Protein AF-A0A0M9ZGY8-F1 (afdb_monomer_lite)

Structure (mmCIF, N/CA/C/O backbone):
data_AF-A0A0M9ZGY8-F1
#
_entry.id   AF-A0A0M9ZGY8-F1
#
loop_
_atom_site.group_PDB
_atom_site.id
_atom_site.type_symbol
_atom_site.label_atom_id
_atom_site.label_alt_id
_atom_site.label_comp_id
_atom_site.label_asym_id
_atom_site.label_entity_id
_atom_site.label_seq_id
_atom_site.pdbx_PDB_ins_code
_atom_site.Cartn_x
_atom_site.Cartn_y
_atom_site.Cartn_z
_atom_site.occupancy
_atom_site.B_iso_or_equiv
_atom_site.auth_seq_id
_atom_site.auth_comp_id
_atom_site.auth_asym_id
_atom_site.auth_atom_id
_atom_site.pdbx_PDB_model_num
ATOM 1 N N . ALA A 1 1 ? 4.105 -3.757 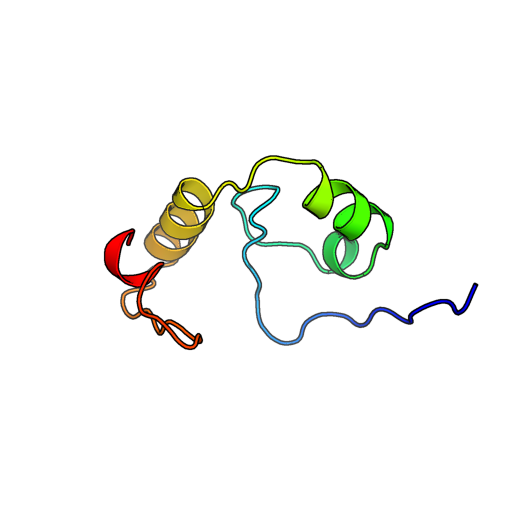-27.046 1.00 51.12 1 ALA A N 1
ATOM 2 C CA . ALA A 1 1 ? 3.738 -3.479 -25.645 1.00 51.12 1 ALA A CA 1
ATOM 3 C C . ALA A 1 1 ? 3.610 -1.974 -25.487 1.00 51.12 1 ALA A C 1
ATOM 5 O O . ALA A 1 1 ? 4.547 -1.270 -25.841 1.00 51.12 1 ALA A O 1
ATOM 6 N N . THR A 1 2 ? 2.459 -1.476 -25.050 1.00 51.88 2 THR A N 1
ATOM 7 C CA . THR A 1 2 ? 2.276 -0.060 -24.711 1.00 51.88 2 THR A CA 1
ATOM 8 C C . THR A 1 2 ? 2.963 0.206 -23.372 1.00 51.88 2 THR A C 1
ATOM 10 O O . THR A 1 2 ? 2.692 -0.481 -22.390 1.00 51.88 2 THR A O 1
ATOM 13 N N . THR A 1 3 ? 3.903 1.148 -23.340 1.00 84.06 3 THR A N 1
ATOM 14 C CA . THR A 1 3 ? 4.627 1.538 -22.123 1.00 84.06 3 THR A CA 1
ATOM 15 C C . THR A 1 3 ? 3.801 2.550 -21.337 1.00 84.06 3 THR A C 1
ATOM 17 O O . THR A 1 3 ? 3.339 3.536 -21.904 1.00 84.06 3 THR A O 1
ATOM 20 N N . ILE A 1 4 ? 3.612 2.313 -20.040 1.00 92.62 4 ILE A N 1
ATOM 21 C CA . ILE A 1 4 ? 2.949 3.253 -19.127 1.00 92.62 4 ILE A CA 1
ATOM 22 C C . ILE A 1 4 ? 3.980 4.288 -18.660 1.00 92.62 4 ILE A C 1
ATOM 24 O O . ILE A 1 4 ? 5.108 3.923 -18.325 1.00 92.62 4 ILE A O 1
ATOM 28 N N . THR A 1 5 ? 3.591 5.563 -18.618 1.00 94.62 5 THR A N 1
ATOM 29 C CA . THR A 1 5 ? 4.381 6.629 -17.985 1.00 94.62 5 THR A CA 1
ATOM 30 C C . THR A 1 5 ? 4.042 6.693 -16.502 1.00 94.62 5 THR A C 1
ATOM 32 O O . THR A 1 5 ? 2.873 6.793 -16.137 1.00 94.62 5 THR A O 1
ATOM 35 N N . TYR A 1 6 ? 5.059 6.652 -15.644 1.00 95.12 6 TYR A N 1
ATOM 36 C CA . TYR A 1 6 ? 4.880 6.750 -14.199 1.00 95.12 6 TYR A CA 1
ATOM 37 C C . TYR A 1 6 ? 5.183 8.167 -13.722 1.00 95.12 6 TYR A C 1
ATOM 39 O O . TYR A 1 6 ? 6.190 8.756 -14.117 1.00 95.12 6 TYR A O 1
ATOM 47 N N . HIS A 1 7 ? 4.335 8.693 -12.842 1.00 96.56 7 HIS A N 1
ATOM 48 C CA . HIS A 1 7 ? 4.479 10.030 -12.274 1.00 96.56 7 HIS A CA 1
ATOM 49 C C . HIS A 1 7 ? 4.730 9.959 -10.764 1.00 96.56 7 HIS A C 1
ATOM 51 O O . HIS A 1 7 ? 4.232 9.037 -10.112 1.00 96.56 7 HIS A O 1
ATOM 57 N N . PRO A 1 8 ? 5.487 10.914 -10.194 1.00 97.19 8 PRO A N 1
ATOM 58 C CA . PRO A 1 8 ? 5.651 11.016 -8.751 1.00 97.19 8 PRO A CA 1
ATOM 59 C C . PRO A 1 8 ? 4.301 11.126 -8.030 1.00 97.19 8 PRO A C 1
ATOM 61 O O . PRO A 1 8 ? 3.423 11.852 -8.502 1.00 97.19 8 PRO A O 1
ATOM 64 N N . PRO A 1 9 ? 4.119 10.445 -6.888 1.00 96.88 9 PRO A N 1
ATOM 65 C CA . PRO A 1 9 ? 2.894 10.568 -6.112 1.00 96.88 9 PRO A CA 1
ATOM 66 C C . PRO A 1 9 ? 2.799 11.957 -5.466 1.00 96.88 9 PRO A C 1
ATOM 68 O O . PRO A 1 9 ? 3.789 12.494 -4.970 1.00 96.88 9 PRO A O 1
ATOM 71 N N . HIS A 1 10 ? 1.591 12.520 -5.422 1.00 96.56 10 HIS A N 1
ATOM 72 C CA . HIS A 1 10 ? 1.306 13.750 -4.670 1.00 96.56 10 HIS A CA 1
ATOM 73 C C . HIS A 1 10 ? 0.855 13.473 -3.230 1.00 96.56 10 HIS A C 1
ATOM 75 O O . HIS A 1 10 ? 1.009 14.326 -2.359 1.00 96.56 10 HIS A O 1
ATOM 81 N N . THR A 1 11 ? 0.331 12.274 -2.972 1.00 95.81 11 THR A N 1
ATOM 82 C CA . THR A 1 11 ? -0.079 11.812 -1.643 1.00 95.81 11 THR A CA 1
ATOM 83 C C . THR A 1 11 ? 0.884 10.720 -1.174 1.00 95.81 11 THR A C 1
ATOM 85 O O . THR A 1 11 ? 1.150 9.796 -1.948 1.00 95.81 11 THR A O 1
ATOM 88 N N . PRO A 1 12 ? 1.409 10.793 0.064 1.00 95.75 12 PRO A N 1
ATOM 89 C CA . PRO A 1 12 ? 2.231 9.730 0.635 1.00 95.75 12 PRO A CA 1
ATOM 90 C C . PRO A 1 12 ? 1.517 8.373 0.590 1.00 95.75 12 PRO A C 1
ATOM 92 O O . PRO A 1 12 ? 0.330 8.283 0.896 1.00 95.75 12 PRO A O 1
ATOM 95 N N . LEU A 1 13 ? 2.247 7.316 0.231 1.00 97.31 13 LEU A N 1
ATOM 96 C CA . LEU A 1 13 ? 1.713 5.959 0.125 1.00 97.31 13 LEU A CA 1
ATOM 97 C C . LEU A 1 13 ? 2.567 5.009 0.963 1.00 97.31 13 LEU A C 1
ATOM 99 O O . LEU A 1 13 ? 3.788 4.984 0.817 1.00 97.31 13 LEU A O 1
ATOM 103 N N . ILE A 1 14 ? 1.936 4.206 1.820 1.00 98.25 14 ILE A N 1
ATOM 104 C CA . ILE A 1 14 ? 2.610 3.104 2.515 1.00 98.25 14 ILE A CA 1
ATOM 105 C C . ILE A 1 14 ? 2.580 1.878 1.603 1.00 98.25 14 ILE A C 1
ATOM 107 O O . ILE A 1 14 ? 1.511 1.409 1.214 1.00 98.25 14 ILE A O 1
ATOM 111 N N . SER A 1 15 ? 3.750 1.372 1.216 1.00 98.25 15 SER A N 1
ATOM 112 C CA . SER A 1 15 ? 3.839 0.183 0.372 1.00 98.25 15 SER A CA 1
ATOM 113 C C . SER A 1 15 ? 3.498 -1.053 1.191 1.00 98.25 15 SER A C 1
ATOM 115 O O . SER A 1 15 ? 4.114 -1.309 2.221 1.00 98.25 15 SER A O 1
ATOM 117 N N . THR A 1 16 ? 2.591 -1.885 0.692 1.00 98.06 16 THR A N 1
ATOM 118 C CA . THR A 1 16 ? 2.317 -3.200 1.285 1.00 98.06 16 THR A CA 1
ATOM 119 C C . THR A 1 16 ? 3.362 -4.254 0.917 1.00 98.06 16 THR A C 1
ATOM 121 O O . THR A 1 16 ? 3.324 -5.350 1.459 1.00 98.06 16 THR A O 1
ATOM 124 N N . VAL A 1 17 ? 4.331 -3.938 0.052 1.00 98.31 17 VAL A N 1
ATOM 125 C CA . VAL A 1 17 ? 5.487 -4.811 -0.219 1.00 98.31 17 VAL A CA 1
ATOM 126 C C . VAL A 1 17 ? 6.535 -4.658 0.878 1.00 98.31 17 VAL A C 1
ATOM 128 O O . VAL A 1 17 ? 7.111 -5.638 1.345 1.00 98.31 17 VAL A O 1
ATOM 131 N N . THR A 1 18 ? 6.795 -3.419 1.303 1.00 98.12 18 THR A N 1
ATOM 132 C CA . THR A 1 18 ? 7.809 -3.120 2.325 1.00 98.12 18 THR A CA 1
ATOM 133 C C . THR A 1 18 ? 7.215 -2.974 3.722 1.00 98.12 18 THR A C 1
ATOM 135 O O . THR A 1 18 ? 7.936 -3.174 4.695 1.00 98.12 18 THR A O 1
ATOM 138 N N . GLY A 1 19 ? 5.924 -2.649 3.823 1.00 98.38 19 GLY A N 1
ATOM 139 C CA . GLY A 1 19 ? 5.270 -2.252 5.065 1.00 98.38 19 GLY A CA 1
ATOM 140 C C . GLY A 1 19 ? 5.712 -0.872 5.553 1.00 98.38 19 GLY A C 1
ATOM 141 O O . GLY A 1 19 ? 5.650 -0.628 6.745 1.00 98.38 19 GLY A O 1
ATOM 142 N N . GLN A 1 20 ? 6.249 -0.010 4.682 1.00 98.38 20 GLN A N 1
ATOM 143 C CA . GLN A 1 20 ? 6.848 1.288 5.032 1.00 98.38 20 GLN A CA 1
ATOM 144 C C . GLN A 1 20 ? 6.445 2.371 4.022 1.00 98.38 20 GLN A C 1
ATOM 146 O O . GLN A 1 20 ? 5.905 2.062 2.956 1.00 98.38 20 GLN A O 1
ATOM 151 N N . LEU A 1 21 ? 6.734 3.641 4.328 1.00 98.12 21 LEU A N 1
ATOM 152 C CA . LEU A 1 21 ? 6.526 4.746 3.389 1.00 98.12 21 LEU A CA 1
ATOM 153 C C . LEU A 1 21 ? 7.293 4.491 2.082 1.00 98.12 21 LEU A C 1
ATOM 155 O O . LEU A 1 21 ? 8.509 4.293 2.088 1.00 98.12 21 LEU A O 1
ATOM 159 N N . ALA A 1 22 ? 6.570 4.476 0.965 1.00 98.12 22 ALA A N 1
ATOM 160 C CA . ALA A 1 22 ? 7.135 4.239 -0.351 1.00 98.12 22 ALA A CA 1
ATOM 161 C C . ALA A 1 22 ? 7.886 5.476 -0.851 1.00 98.12 22 ALA A C 1
ATOM 163 O O . ALA A 1 22 ? 7.453 6.614 -0.654 1.00 98.12 22 ALA A O 1
ATOM 164 N N . THR A 1 23 ? 8.995 5.256 -1.551 1.00 98.06 23 THR A N 1
ATOM 165 C CA . THR A 1 23 ? 9.730 6.339 -2.207 1.00 98.06 23 THR A CA 1
ATOM 166 C C . THR A 1 23 ? 9.166 6.621 -3.596 1.00 98.06 23 THR A C 1
ATOM 168 O O . THR A 1 23 ? 8.617 5.739 -4.262 1.00 98.06 23 THR A O 1
ATOM 171 N N . THR A 1 24 ? 9.368 7.846 -4.086 1.00 97.94 24 THR A N 1
ATOM 172 C CA . THR A 1 24 ? 9.041 8.201 -5.473 1.00 97.94 24 THR A CA 1
ATOM 173 C C . THR A 1 24 ? 9.722 7.253 -6.456 1.00 97.94 24 THR A C 1
ATOM 175 O O . THR A 1 24 ? 9.061 6.747 -7.353 1.00 97.94 24 THR A O 1
ATOM 178 N N . GLN A 1 25 ? 11.006 6.936 -6.251 1.00 97.69 25 GLN A N 1
ATOM 179 C CA . GLN A 1 25 ? 11.757 6.038 -7.132 1.00 97.69 25 GLN A CA 1
ATOM 180 C C . GLN A 1 25 ? 11.160 4.626 -7.190 1.00 97.69 25 GLN A C 1
ATOM 182 O O . GLN A 1 25 ? 11.187 4.000 -8.249 1.00 97.69 25 GLN A O 1
ATOM 187 N N . GLN A 1 26 ? 10.625 4.118 -6.072 1.00 97.56 26 GLN A N 1
ATOM 188 C CA . GLN A 1 26 ? 9.925 2.833 -6.051 1.00 97.56 26 GLN A CA 1
ATOM 189 C C . GLN A 1 26 ? 8.652 2.909 -6.895 1.00 97.56 26 GLN A C 1
ATOM 191 O O . GLN A 1 26 ? 8.480 2.118 -7.818 1.00 97.56 26 GLN A O 1
ATOM 196 N N . LEU A 1 27 ? 7.789 3.890 -6.631 1.00 97.31 27 LEU A N 1
ATOM 197 C CA . LEU A 1 27 ? 6.476 3.984 -7.276 1.00 97.31 27 LEU A CA 1
ATOM 198 C C . LEU A 1 27 ? 6.554 4.349 -8.763 1.00 97.31 27 LEU A C 1
ATOM 200 O O . LEU A 1 27 ? 5.685 3.945 -9.539 1.00 97.31 27 LEU A O 1
ATOM 204 N N . THR A 1 28 ? 7.620 5.037 -9.182 1.00 96.81 28 THR A N 1
ATOM 205 C CA . THR A 1 28 ? 7.884 5.348 -10.593 1.00 96.81 28 THR A CA 1
ATOM 206 C C . THR A 1 28 ? 8.699 4.284 -11.327 1.00 96.81 28 THR A C 1
ATOM 208 O O . THR A 1 28 ? 9.148 4.523 -12.448 1.00 96.81 28 THR A O 1
ATOM 211 N N . SER A 1 29 ? 8.909 3.112 -10.722 1.00 95.69 29 SER A N 1
ATOM 212 C CA . SER A 1 29 ? 9.619 1.992 -11.337 1.00 95.69 29 SER A CA 1
ATOM 213 C C . SER A 1 29 ? 8.651 0.871 -11.732 1.00 95.69 29 SER A C 1
ATOM 215 O O . SER A 1 29 ? 7.946 0.343 -10.871 1.00 95.69 29 SER A O 1
ATOM 217 N N . PRO A 1 30 ? 8.662 0.396 -12.994 1.00 95.50 30 PRO A N 1
ATOM 218 C CA . PRO A 1 30 ? 7.905 -0.793 -13.394 1.00 95.50 30 PRO A CA 1
ATOM 219 C C . PRO A 1 30 ? 8.255 -2.033 -12.558 1.00 95.50 30 PRO A C 1
ATOM 221 O O . PRO A 1 30 ? 7.405 -2.893 -12.327 1.00 95.50 30 PRO A O 1
ATOM 224 N N . HIS A 1 31 ? 9.505 -2.128 -12.087 1.00 95.44 31 HIS A N 1
ATOM 225 C CA . HIS A 1 31 ? 9.972 -3.276 -11.315 1.00 95.44 31 HIS A CA 1
ATOM 226 C C . HIS A 1 31 ? 9.210 -3.422 -9.994 1.00 95.44 31 HIS A C 1
ATOM 228 O O . HIS A 1 31 ? 8.805 -4.532 -9.651 1.00 95.44 31 HIS A O 1
ATOM 234 N N . TYR A 1 32 ? 8.934 -2.307 -9.310 1.00 97.06 32 TYR A N 1
ATOM 235 C CA . TYR A 1 32 ? 8.166 -2.301 -8.064 1.00 97.06 32 TYR A CA 1
ATOM 236 C C . TYR A 1 32 ? 6.803 -2.981 -8.240 1.00 97.06 32 TYR A C 1
ATOM 238 O O . TYR A 1 32 ? 6.440 -3.857 -7.459 1.00 97.06 32 TYR A O 1
ATOM 246 N N . TRP A 1 33 ? 6.085 -2.663 -9.317 1.00 96.62 33 TRP A N 1
ATOM 247 C CA . TRP A 1 33 ? 4.762 -3.231 -9.586 1.00 96.62 33 TRP A CA 1
ATOM 248 C C . TRP A 1 33 ? 4.821 -4.724 -9.916 1.00 96.62 33 TRP A C 1
ATOM 250 O O . TRP A 1 33 ? 3.977 -5.496 -9.460 1.00 96.62 33 TRP A O 1
ATOM 260 N N . THR A 1 34 ? 5.858 -5.171 -10.633 1.00 96.25 34 THR A N 1
ATOM 261 C CA . THR A 1 34 ? 6.071 -6.612 -10.855 1.00 96.25 34 THR A CA 1
ATOM 262 C C . THR A 1 34 ? 6.409 -7.358 -9.565 1.00 96.25 34 THR A C 1
ATOM 264 O O . THR A 1 34 ? 5.971 -8.495 -9.388 1.00 96.25 34 THR A O 1
ATOM 267 N N . GLN A 1 35 ? 7.135 -6.724 -8.639 1.00 97.00 35 GLN A N 1
ATOM 268 C CA . GLN A 1 35 ? 7.400 -7.284 -7.316 1.00 97.00 35 GLN A CA 1
ATOM 269 C C . GLN A 1 35 ? 6.134 -7.313 -6.458 1.00 97.00 35 GLN A C 1
ATOM 271 O O . GLN A 1 35 ? 5.884 -8.326 -5.814 1.00 97.00 35 GLN A O 1
ATOM 276 N N . GLN A 1 36 ? 5.305 -6.268 -6.492 1.00 97.56 36 GLN A N 1
ATOM 277 C CA . GLN A 1 36 ? 4.067 -6.189 -5.712 1.00 97.56 36 GLN A CA 1
ATOM 278 C C . GLN A 1 36 ? 3.121 -7.360 -5.989 1.00 97.56 36 GLN A C 1
ATOM 280 O O . GLN A 1 36 ? 2.510 -7.886 -5.069 1.00 97.56 36 GLN A O 1
ATOM 285 N N . ILE A 1 37 ? 3.031 -7.806 -7.242 1.00 97.62 37 ILE A N 1
ATOM 286 C CA . ILE A 1 37 ? 2.190 -8.953 -7.617 1.00 97.62 37 ILE A CA 1
ATOM 287 C C . ILE A 1 37 ? 2.733 -10.276 -7.041 1.00 97.62 37 ILE A C 1
ATOM 289 O O . ILE A 1 37 ? 1.994 -11.248 -6.907 1.00 97.62 37 ILE A O 1
ATOM 293 N N . ARG A 1 38 ? 4.034 -10.349 -6.736 1.00 97.88 38 ARG A N 1
ATOM 294 C CA . ARG A 1 38 ? 4.727 -11.587 -6.340 1.00 97.88 38 ARG A CA 1
ATOM 295 C C . ARG A 1 38 ? 5.007 -11.688 -4.848 1.00 97.88 38 ARG A C 1
ATOM 297 O O . ARG A 1 38 ? 5.130 -12.800 -4.345 1.00 97.88 38 ARG A O 1
ATOM 304 N N . GLN A 1 39 ? 5.182 -10.558 -4.177 1.00 98.38 39 GLN A N 1
ATOM 305 C CA . GLN A 1 39 ? 5.563 -10.512 -2.772 1.00 98.38 39 GLN A CA 1
ATOM 306 C C . GLN A 1 39 ? 4.333 -10.533 -1.856 1.00 98.38 39 GLN A C 1
ATOM 308 O O . GLN A 1 39 ? 3.258 -10.091 -2.267 1.00 98.38 39 GLN A O 1
ATOM 313 N N . PRO A 1 40 ? 4.470 -11.031 -0.613 1.00 98.38 40 PRO A N 1
ATOM 314 C CA . PRO A 1 40 ? 3.388 -10.996 0.362 1.00 98.38 40 PRO A CA 1
ATOM 315 C C . PRO A 1 40 ? 2.878 -9.575 0.619 1.00 98.38 40 PRO A C 1
ATOM 317 O O . PRO A 1 40 ? 3.653 -8.618 0.644 1.00 98.38 40 PRO A O 1
ATOM 320 N N . VAL A 1 41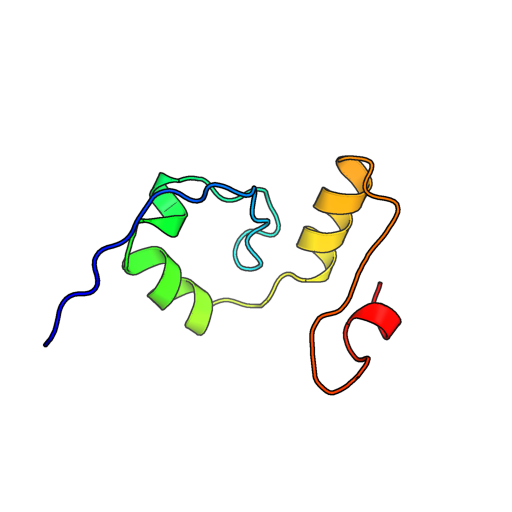 ? 1.578 -9.459 0.892 1.00 98.12 41 VAL A N 1
ATOM 321 C CA . VAL A 1 41 ? 0.957 -8.207 1.333 1.00 98.12 41 VAL A CA 1
ATOM 322 C C . VAL A 1 41 ? 1.197 -8.037 2.834 1.00 98.12 41 VAL A C 1
ATOM 324 O O . VAL A 1 41 ? 0.578 -8.705 3.660 1.00 98.12 41 VAL A O 1
ATOM 327 N N . ARG A 1 42 ? 2.085 -7.115 3.199 1.00 98.31 42 ARG A N 1
ATOM 328 C CA . ARG A 1 42 ? 2.460 -6.778 4.580 1.00 98.31 42 ARG A CA 1
ATOM 329 C C . ARG A 1 42 ? 1.492 -5.754 5.184 1.00 98.31 42 ARG A C 1
ATOM 331 O O . ARG A 1 42 ? 1.880 -4.641 5.531 1.00 98.31 42 ARG A O 1
ATOM 338 N N . PHE A 1 43 ? 0.209 -6.108 5.254 1.00 97.56 43 PHE A N 1
ATOM 339 C CA . PHE A 1 43 ? -0.856 -5.190 5.684 1.00 97.56 43 PHE A CA 1
ATOM 340 C C . PHE A 1 43 ? -0.683 -4.710 7.134 1.00 97.56 43 PHE A C 1
ATOM 342 O O . PHE A 1 43 ? -0.722 -3.510 7.389 1.00 97.56 43 PHE A O 1
ATOM 349 N N . THR A 1 44 ? -0.404 -5.621 8.070 1.00 97.44 44 THR A N 1
ATOM 350 C CA . THR A 1 44 ? -0.178 -5.278 9.486 1.00 97.44 44 THR A CA 1
ATOM 351 C C . THR A 1 44 ? 1.016 -4.343 9.675 1.00 97.44 44 THR A C 1
ATOM 353 O O . THR A 1 44 ? 0.936 -3.390 10.450 1.00 97.44 44 THR A O 1
ATOM 356 N N . ASP A 1 45 ? 2.104 -4.563 8.931 1.00 98.38 45 ASP A N 1
ATOM 357 C CA . ASP A 1 45 ? 3.280 -3.686 8.978 1.00 98.38 45 ASP A CA 1
ATOM 358 C C . ASP A 1 45 ? 2.914 -2.277 8.482 1.00 98.38 45 ASP A C 1
ATOM 360 O O . ASP A 1 45 ? 3.256 -1.284 9.123 1.00 98.38 45 ASP A O 1
ATOM 364 N N . ALA A 1 46 ? 2.133 -2.182 7.399 1.00 98.12 46 ALA A N 1
ATOM 365 C CA . ALA A 1 46 ? 1.662 -0.906 6.870 1.00 98.12 46 ALA A CA 1
ATOM 366 C C . ALA A 1 46 ? 0.764 -0.139 7.862 1.00 98.12 46 ALA A C 1
ATOM 368 O O . ALA A 1 46 ? 0.946 1.068 8.044 1.00 98.12 46 ALA A O 1
ATOM 369 N N . LEU A 1 47 ? -0.161 -0.827 8.544 1.00 97.19 47 LEU A N 1
ATOM 370 C CA . LEU A 1 47 ? -0.979 -0.227 9.607 1.00 97.19 47 LEU A CA 1
ATOM 371 C C . LEU A 1 47 ? -0.132 0.231 10.796 1.00 97.19 47 LEU A C 1
ATOM 373 O O . LEU A 1 47 ? -0.339 1.324 11.320 1.00 97.19 47 LEU A O 1
ATOM 377 N N . THR A 1 48 ? 0.868 -0.559 11.186 1.00 97.44 48 THR A N 1
ATOM 378 C CA . THR A 1 48 ? 1.801 -0.201 12.265 1.00 97.44 48 THR A CA 1
ATOM 379 C C . THR A 1 48 ? 2.577 1.072 11.921 1.00 97.44 48 THR A C 1
ATOM 381 O O . THR A 1 48 ? 2.769 1.940 12.778 1.00 97.44 48 THR A O 1
ATOM 384 N N . THR A 1 49 ? 2.982 1.238 10.659 1.00 98.38 49 THR A N 1
ATOM 385 C CA . THR A 1 49 ? 3.607 2.478 10.182 1.00 98.38 49 THR A CA 1
ATOM 386 C C . THR A 1 49 ? 2.651 3.668 10.249 1.00 98.38 49 THR A C 1
ATOM 388 O O . THR A 1 49 ? 3.058 4.725 10.728 1.00 98.38 49 THR A O 1
ATOM 391 N N . LEU A 1 50 ? 1.390 3.516 9.830 1.00 96.19 50 LEU A N 1
ATOM 392 C CA . LEU A 1 50 ? 0.384 4.584 9.938 1.00 96.19 50 LEU A CA 1
ATOM 393 C C . LEU A 1 50 ? 0.126 4.990 11.391 1.00 96.19 50 LEU A C 1
ATOM 395 O O . LEU A 1 50 ? 0.095 6.185 11.697 1.00 96.19 50 LEU A O 1
ATOM 399 N N . HIS A 1 51 ? -0.006 4.008 12.282 1.00 95.88 51 HIS A N 1
ATOM 400 C CA . HIS A 1 51 ? -0.179 4.235 13.713 1.00 95.88 51 HIS A CA 1
ATOM 401 C C . HIS A 1 51 ? 1.009 5.003 14.302 1.00 95.88 51 HIS A C 1
ATOM 403 O O . HIS A 1 51 ? 0.827 6.009 14.984 1.00 95.88 51 HIS A O 1
ATOM 409 N N . THR A 1 52 ? 2.232 4.585 13.966 1.00 97.31 52 THR A N 1
ATOM 410 C CA . THR A 1 52 ? 3.468 5.253 14.405 1.00 97.31 52 THR A CA 1
ATOM 411 C C . THR A 1 52 ? 3.573 6.681 13.860 1.00 97.31 52 THR A C 1
ATOM 413 O O . THR A 1 52 ? 4.098 7.564 14.533 1.00 97.31 52 THR A O 1
ATOM 416 N N . ALA A 1 53 ? 3.029 6.938 12.667 1.00 95.44 53 ALA A N 1
ATOM 417 C CA . ALA A 1 53 ? 2.915 8.276 12.088 1.00 95.44 53 ALA A CA 1
ATOM 418 C C . ALA A 1 53 ? 1.788 9.131 12.713 1.00 95.44 53 ALA A C 1
ATOM 420 O O . ALA A 1 53 ? 1.580 10.266 12.287 1.00 95.44 53 ALA A O 1
ATOM 421 N N . GLY A 1 54 ? 1.061 8.611 13.709 1.00 96.19 54 GLY A N 1
ATOM 422 C CA . GLY A 1 54 ? -0.001 9.322 14.424 1.00 96.19 54 GLY A CA 1
ATOM 423 C C . GLY A 1 54 ? -1.363 9.300 13.729 1.00 96.19 54 GLY A C 1
ATOM 424 O O . GLY A 1 54 ? -2.227 10.112 14.056 1.00 96.19 54 GLY A O 1
ATOM 425 N N . THR A 1 55 ? -1.580 8.395 12.772 1.00 96.06 55 THR A N 1
ATOM 426 C CA . THR A 1 55 ? -2.883 8.258 12.105 1.00 96.06 55 THR A CA 1
ATOM 427 C C . THR A 1 55 ? -3.908 7.668 13.072 1.00 96.06 55 THR A C 1
ATOM 429 O O . THR A 1 55 ? -3.702 6.587 13.621 1.00 96.06 55 THR A O 1
ATOM 432 N N . THR A 1 56 ? -5.028 8.367 13.270 1.00 95.12 56 THR A N 1
ATOM 433 C CA . THR A 1 56 ? -6.109 7.956 14.189 1.00 95.12 56 THR A CA 1
ATOM 434 C C . THR A 1 56 ? -7.432 7.665 13.489 1.00 95.12 56 THR A C 1
ATOM 436 O O . THR A 1 56 ? -8.337 7.104 14.097 1.00 95.12 56 THR A O 1
ATOM 439 N N . THR A 1 57 ? -7.565 8.052 12.221 1.00 95.62 57 THR A N 1
ATOM 440 C CA . THR A 1 57 ? -8.794 7.894 11.440 1.00 95.62 57 THR A CA 1
ATOM 441 C C . THR A 1 57 ? -8.476 7.157 10.150 1.00 95.62 57 THR A C 1
ATOM 443 O O . THR A 1 57 ? -7.573 7.559 9.417 1.00 95.62 57 THR A O 1
ATOM 446 N N . HIS A 1 58 ? -9.239 6.103 9.869 1.00 94.75 58 HIS A N 1
ATOM 447 C CA . HIS A 1 58 ? -9.123 5.297 8.659 1.00 94.75 58 HIS A CA 1
ATOM 448 C C . HIS A 1 58 ? -10.455 5.330 7.910 1.00 94.75 58 HIS A C 1
ATOM 450 O O . HIS A 1 58 ? -11.519 5.278 8.525 1.00 94.75 58 HIS A O 1
ATOM 456 N N . LEU A 1 59 ? -10.386 5.431 6.585 1.00 95.50 59 LEU A N 1
ATOM 457 C CA . LEU A 1 59 ? -11.5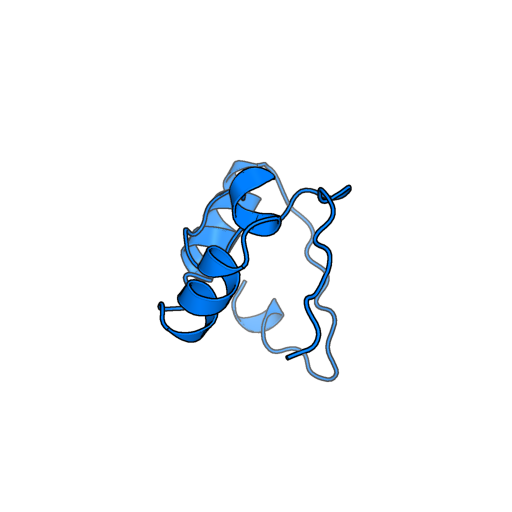40 5.338 5.701 1.00 95.50 59 LEU A CA 1
ATOM 458 C C . LEU A 1 59 ? -11.266 4.234 4.683 1.00 95.50 59 LEU A C 1
ATOM 460 O O . LEU A 1 59 ? -10.342 4.346 3.877 1.00 95.50 59 LEU A O 1
ATOM 464 N N . GLU A 1 60 ? -12.062 3.172 4.730 1.00 96.62 60 GLU A N 1
ATOM 465 C CA . GLU A 1 60 ? -12.023 2.111 3.731 1.00 96.62 60 GLU A CA 1
ATOM 466 C C . GLU A 1 60 ? -12.803 2.529 2.483 1.00 96.62 60 GLU A C 1
ATOM 468 O O . GLU A 1 60 ? -13.930 3.016 2.566 1.00 96.62 60 GLU A O 1
ATOM 473 N N . ILE A 1 61 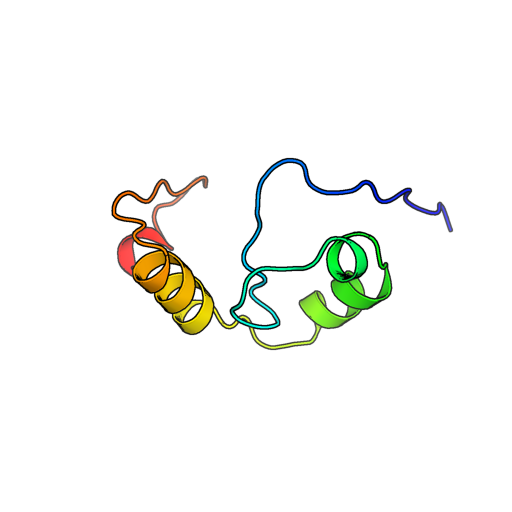? -12.183 2.340 1.318 1.00 96.62 61 ILE A N 1
ATOM 474 C CA . ILE A 1 61 ? -12.776 2.637 0.016 1.00 96.62 61 ILE A CA 1
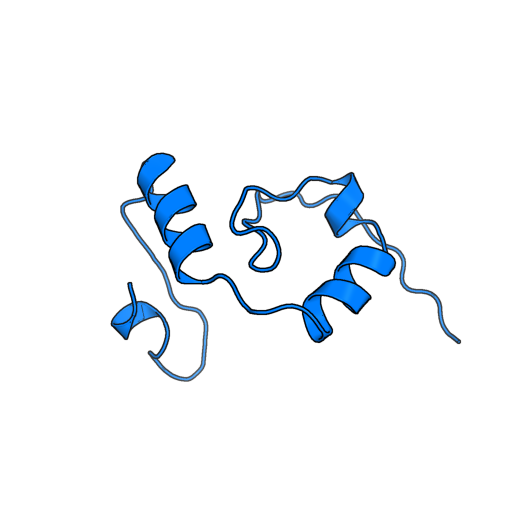ATOM 475 C C . ILE A 1 61 ? -12.914 1.323 -0.744 1.00 96.62 61 ILE A C 1
ATOM 477 O O . ILE A 1 61 ? -11.944 0.799 -1.291 1.00 96.62 61 ILE A O 1
ATOM 481 N N . GLY A 1 62 ? -14.130 0.793 -0.774 1.00 95.31 62 GLY A N 1
ATOM 482 C CA . GLY A 1 62 ? -14.455 -0.470 -1.418 1.00 95.31 62 GLY A CA 1
ATOM 483 C C . GLY A 1 62 ? -15.952 -0.767 -1.315 1.00 95.31 62 GLY A C 1
ATOM 484 O O . GLY A 1 62 ? -16.665 -0.058 -0.605 1.00 95.31 62 GLY A O 1
ATOM 485 N N . PRO A 1 63 ? -16.448 -1.776 -2.045 1.00 95.12 63 PRO A N 1
ATOM 486 C CA . PRO A 1 63 ? -17.855 -2.171 -1.986 1.00 95.12 63 PRO A CA 1
ATOM 487 C C . PRO A 1 63 ? -18.244 -2.823 -0.647 1.00 95.12 63 PRO A C 1
ATOM 489 O O . PRO A 1 63 ? -19.408 -2.752 -0.268 1.00 95.12 63 PRO A O 1
ATOM 492 N N . ASP A 1 64 ? -17.276 -3.409 0.063 1.00 94.50 64 ASP A N 1
ATOM 493 C CA . ASP A 1 64 ? -17.449 -4.134 1.324 1.00 94.50 64 ASP A CA 1
ATOM 494 C C . ASP A 1 64 ? -16.479 -3.607 2.394 1.00 94.50 64 ASP A C 1
ATOM 496 O O . ASP A 1 64 ? -15.455 -3.006 2.069 1.00 94.50 64 ASP A O 1
ATOM 500 N N . THR A 1 65 ? -16.781 -3.858 3.672 1.00 91.44 65 THR A N 1
ATOM 501 C CA . THR A 1 65 ? -15.993 -3.390 4.827 1.00 91.44 65 THR A CA 1
ATOM 502 C C . THR A 1 65 ? -15.053 -4.479 5.348 1.00 91.44 65 THR A C 1
ATOM 504 O O . THR A 1 65 ? -15.271 -5.031 6.428 1.00 91.44 65 THR A O 1
ATOM 507 N N . VAL A 1 66 ? -14.044 -4.863 4.570 1.00 94.62 66 VAL A N 1
ATOM 508 C CA . VAL A 1 66 ? -13.109 -5.931 4.957 1.00 94.62 66 VAL A CA 1
ATOM 509 C C . VAL A 1 66 ? -11.954 -5.360 5.771 1.00 94.62 66 VAL A C 1
ATOM 511 O O . VAL A 1 66 ? -11.687 -5.828 6.876 1.00 94.62 66 VAL A O 1
ATOM 514 N N . LEU A 1 67 ? -11.278 -4.333 5.263 1.00 94.25 67 LEU A N 1
ATOM 515 C CA . LEU A 1 67 ? -10.066 -3.780 5.869 1.00 94.25 67 LEU A CA 1
ATOM 516 C C . LEU A 1 67 ? -10.342 -3.166 7.239 1.00 94.25 67 LEU A C 1
ATOM 518 O O . LEU A 1 67 ? -9.557 -3.379 8.154 1.00 94.25 67 LEU A O 1
ATOM 522 N N . THR A 1 68 ? -11.471 -2.479 7.406 1.00 93.12 68 THR A N 1
ATOM 523 C CA . THR A 1 68 ? -11.858 -1.843 8.677 1.00 93.12 68 THR A CA 1
ATOM 524 C C . THR A 1 68 ? -12.060 -2.866 9.800 1.00 93.12 68 THR A C 1
ATOM 526 O O . THR A 1 68 ? -11.922 -2.541 10.973 1.00 93.12 68 THR A O 1
ATOM 529 N N . THR A 1 69 ? -12.366 -4.125 9.468 1.00 91.44 69 THR A N 1
ATOM 530 C CA . THR A 1 69 ? -12.479 -5.204 10.469 1.00 91.44 69 THR A CA 1
ATOM 531 C C . THR A 1 69 ? -11.128 -5.797 10.881 1.00 91.44 69 THR A C 1
ATOM 533 O O . THR A 1 69 ? -11.065 -6.569 11.835 1.00 91.44 69 THR A O 1
ATOM 536 N N . LEU A 1 70 ? -10.055 -5.450 10.162 1.00 88.50 70 LEU A N 1
ATOM 537 C CA . LEU A 1 70 ? -8.687 -5.945 10.351 1.00 88.50 70 LEU A CA 1
ATOM 538 C C . LEU A 1 70 ? -7.737 -4.881 10.933 1.00 88.50 70 LEU A C 1
ATOM 540 O O . LEU A 1 70 ? -6.554 -5.176 11.121 1.00 88.50 70 LEU A O 1
ATOM 544 N N . THR A 1 71 ? -8.228 -3.658 11.150 1.00 77.12 71 THR A N 1
ATOM 545 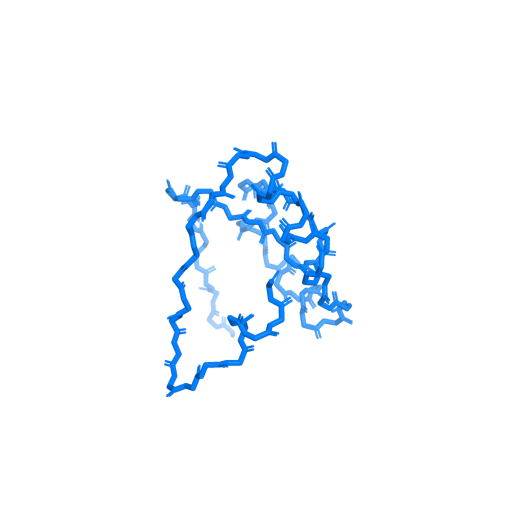C CA . THR A 1 71 ? -7.497 -2.511 11.720 1.00 77.12 71 THR A CA 1
ATOM 546 C C . THR A 1 71 ? -7.726 -2.393 13.213 1.00 77.12 71 THR A C 1
ATOM 548 O O . THR A 1 71 ? -6.729 -2.184 13.935 1.00 77.12 71 THR A O 1
#

Radius of gyration: 13.7 Å; chains: 1; bounding box: 30×25×40 Å

pLDDT: mean 94.73, std 8.05, range [51.12, 98.38]

Sequence (71 aa):
ATTITYHPPHTPLISTVTGQLATTQQLTSPHYWTQQIRQPVRFTDALTTLHTAGTTTHLEIGPDTVLTTLT

Secondary structure (DSSP, 8-state):
-PPPPP---SS--EETTTTEEPPHHHHT-HHHHHHHTTS---HHHHHHHHHHTT-------SSS--GGG--

Foldseek 3Di:
DDDDQFDFDPDWDQDQQVLGTDDSVLRRDPVNVVSSVVGDRNLVSVVVRCVVVVNDDDDDDDPDDDVVVVD